Protein AF-A0A1X1Y1G7-F1 (afdb_monomer)

Structure (mmCIF, N/CA/C/O backbone):
data_AF-A0A1X1Y1G7-F1
#
_entry.id   AF-A0A1X1Y1G7-F1
#
loop_
_atom_site.group_PDB
_atom_site.id
_atom_site.type_symbol
_atom_site.label_atom_id
_atom_site.label_alt_id
_atom_site.label_comp_id
_atom_site.label_asym_id
_atom_site.label_entity_id
_atom_site.label_seq_id
_atom_site.pdbx_PDB_ins_code
_atom_site.Cartn_x
_atom_site.Cartn_y
_atom_site.Cartn_z
_atom_site.occupancy
_atom_site.B_iso_or_equiv
_atom_site.auth_seq_id
_atom_site.auth_comp_id
_atom_site.auth_asym_id
_atom_site.auth_atom_id
_atom_site.pdbx_PDB_model_num
ATOM 1 N N . MET A 1 1 ? 6.813 2.038 -17.179 1.00 53.22 1 MET A N 1
ATOM 2 C CA . MET A 1 1 ? 5.780 1.131 -17.726 1.00 53.22 1 MET A CA 1
ATOM 3 C C . MET A 1 1 ? 5.390 0.200 -16.589 1.00 53.22 1 MET A C 1
ATOM 5 O O . MET A 1 1 ? 6.296 -0.357 -15.985 1.00 53.22 1 MET A O 1
ATOM 9 N N . ILE A 1 2 ? 4.112 0.150 -16.209 1.00 59.62 2 ILE A N 1
ATOM 10 C CA . ILE A 1 2 ? 3.642 -0.650 -15.064 1.00 59.62 2 ILE A CA 1
ATOM 11 C C . ILE A 1 2 ? 3.674 -2.129 -15.455 1.00 59.62 2 ILE A C 1
ATOM 13 O O . ILE A 1 2 ? 3.203 -2.466 -16.539 1.00 59.62 2 ILE A O 1
ATOM 17 N N . ASP A 1 3 ? 4.223 -2.990 -14.596 1.00 75.44 3 ASP A N 1
ATOM 18 C CA . ASP A 1 3 ? 4.131 -4.443 -14.755 1.00 75.44 3 ASP A CA 1
ATOM 19 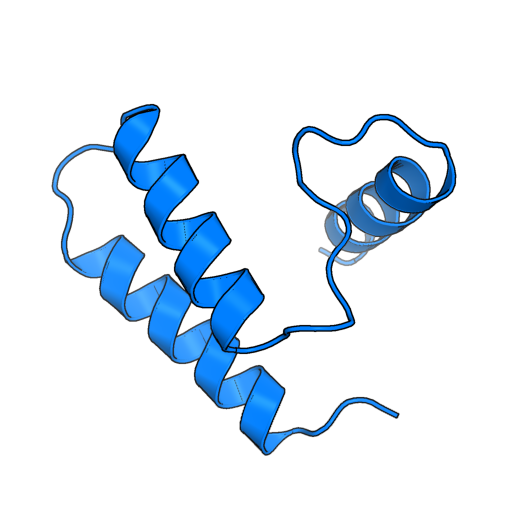C C . ASP A 1 3 ? 2.695 -4.901 -14.426 1.00 75.44 3 ASP A C 1
ATOM 21 O O . ASP A 1 3 ? 2.262 -4.766 -13.274 1.00 75.44 3 ASP A O 1
ATOM 25 N N . PRO A 1 4 ? 1.934 -5.431 -15.404 1.00 73.25 4 PRO A N 1
ATOM 26 C CA . PRO A 1 4 ? 0.555 -5.854 -15.184 1.00 73.25 4 PRO A CA 1
ATOM 27 C C . PRO A 1 4 ? 0.410 -6.950 -14.123 1.00 73.25 4 PRO A C 1
ATOM 29 O O . PRO A 1 4 ? -0.577 -6.946 -13.389 1.00 73.25 4 PRO A O 1
ATOM 32 N N . ALA A 1 5 ? 1.378 -7.865 -14.011 1.00 73.56 5 ALA A N 1
ATOM 33 C CA . ALA A 1 5 ? 1.314 -8.966 -13.051 1.00 73.56 5 ALA A CA 1
ATOM 34 C C . ALA A 1 5 ? 1.506 -8.459 -11.615 1.00 73.56 5 ALA A C 1
ATOM 36 O O . ALA A 1 5 ? 0.760 -8.838 -10.710 1.00 73.56 5 ALA A O 1
ATOM 37 N N . ALA A 1 6 ? 2.452 -7.538 -11.419 1.00 68.81 6 ALA A N 1
ATOM 38 C CA . ALA A 1 6 ? 2.664 -6.881 -10.132 1.00 68.81 6 ALA A CA 1
ATOM 39 C C . ALA A 1 6 ? 1.441 -6.047 -9.711 1.00 68.81 6 ALA A C 1
ATOM 41 O O . ALA A 1 6 ? 1.027 -6.089 -8.554 1.00 68.81 6 ALA A O 1
ATOM 42 N N . ALA A 1 7 ? 0.813 -5.337 -10.655 1.00 72.44 7 ALA A N 1
ATOM 43 C CA . ALA A 1 7 ? -0.392 -4.553 -10.383 1.00 72.44 7 ALA A CA 1
ATOM 44 C C . ALA A 1 7 ? -1.588 -5.435 -9.977 1.00 72.44 7 ALA A C 1
ATOM 46 O O . ALA A 1 7 ? -2.297 -5.121 -9.022 1.00 72.44 7 ALA A O 1
ATOM 47 N N . GLN A 1 8 ? -1.794 -6.563 -10.663 1.00 71.06 8 GLN A N 1
ATOM 48 C CA . GLN A 1 8 ? -2.835 -7.535 -10.311 1.00 71.06 8 GLN A CA 1
ATOM 49 C C . GLN A 1 8 ? -2.619 -8.124 -8.915 1.00 71.06 8 GLN A C 1
ATOM 51 O O . GLN A 1 8 ? -3.576 -8.251 -8.152 1.00 71.06 8 GLN A O 1
ATOM 56 N N . LEU A 1 9 ? -1.368 -8.438 -8.567 1.00 73.38 9 LEU A N 1
ATOM 57 C CA . LEU A 1 9 ? -1.020 -8.948 -7.246 1.00 73.38 9 LEU A CA 1
ATOM 58 C C . LEU A 1 9 ? -1.279 -7.907 -6.148 1.00 73.38 9 LEU A C 1
ATOM 60 O O . LEU A 1 9 ? -1.869 -8.245 -5.127 1.00 73.38 9 LEU A O 1
ATOM 64 N N . ALA A 1 10 ? -0.913 -6.641 -6.373 1.00 75.56 10 ALA A N 1
ATOM 65 C CA . ALA A 1 10 ? -1.166 -5.557 -5.423 1.00 75.56 10 ALA A CA 1
ATOM 66 C C . ALA A 1 10 ? -2.668 -5.376 -5.137 1.00 75.56 10 ALA A C 1
ATOM 68 O O . ALA A 1 10 ? -3.081 -5.289 -3.980 1.00 75.56 10 ALA A O 1
ATOM 69 N N . VAL A 1 11 ? -3.496 -5.383 -6.187 1.00 77.75 11 VAL A N 1
ATOM 70 C CA . VAL A 1 11 ? -4.957 -5.286 -6.059 1.00 77.75 11 VAL A CA 1
ATOM 71 C C . VAL A 1 11 ? -5.528 -6.501 -5.322 1.00 77.75 11 VAL A C 1
ATOM 73 O O . VAL A 1 11 ? -6.342 -6.336 -4.416 1.00 77.75 11 VAL A O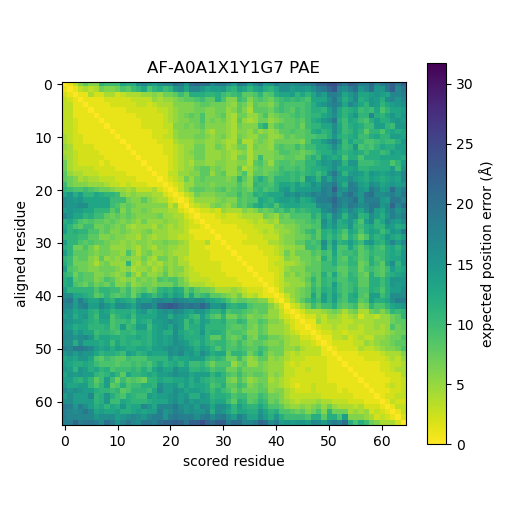 1
ATOM 76 N N . ALA A 1 12 ? -5.086 -7.715 -5.661 1.00 74.50 12 ALA A N 1
ATOM 77 C CA . ALA A 1 12 ? -5.536 -8.938 -4.998 1.00 74.50 12 ALA A CA 1
ATOM 78 C C . ALA A 1 12 ? -5.183 -8.958 -3.500 1.00 74.50 12 ALA A C 1
ATOM 80 O O . ALA A 1 12 ? -6.039 -9.300 -2.683 1.00 74.50 12 ALA A O 1
ATOM 81 N N . SER A 1 13 ? -3.969 -8.539 -3.130 1.00 73.12 13 SER A N 1
ATOM 82 C CA . SER A 1 13 ? -3.555 -8.415 -1.727 1.00 73.12 13 SER A CA 1
ATOM 83 C C . SER A 1 13 ? -4.411 -7.398 -0.974 1.00 73.12 13 SER A C 1
ATOM 85 O O . SER A 1 13 ? -4.921 -7.714 0.098 1.00 73.12 13 SER A O 1
ATOM 87 N N . ALA A 1 14 ? -4.669 -6.221 -1.559 1.00 76.62 14 ALA A N 1
ATOM 88 C CA . ALA A 1 14 ? -5.538 -5.217 -0.946 1.00 76.62 14 ALA A CA 1
ATOM 89 C C . ALA A 1 14 ? -6.961 -5.749 -0.700 1.00 76.62 14 ALA A C 1
ATOM 91 O O . ALA A 1 14 ? -7.508 -5.553 0.383 1.00 76.62 14 ALA A O 1
ATOM 92 N N . PHE A 1 15 ? -7.551 -6.466 -1.666 1.00 73.12 15 PHE A N 1
ATOM 93 C CA . PHE A 1 15 ? -8.868 -7.092 -1.499 1.00 73.12 15 PHE A CA 1
ATOM 94 C C . PHE A 1 15 ? -8.876 -8.215 -0.456 1.00 73.12 15 PHE A C 1
ATOM 96 O O . PHE A 1 15 ? -9.848 -8.344 0.286 1.00 73.12 15 PHE A O 1
ATOM 103 N N . SER A 1 16 ? -7.808 -9.012 -0.375 1.00 75.00 16 SER A N 1
ATOM 104 C CA . SER A 1 16 ? -7.674 -10.058 0.643 1.00 75.00 16 SER A CA 1
ATOM 105 C C . SER A 1 16 ? -7.638 -9.467 2.053 1.00 75.00 16 SER A C 1
ATOM 107 O O . SER A 1 16 ? -8.298 -9.994 2.946 1.00 75.00 16 SER A O 1
ATOM 109 N N . THR A 1 17 ? -6.910 -8.366 2.249 1.00 72.69 17 THR A N 1
ATOM 110 C CA . THR A 1 17 ? -6.826 -7.676 3.545 1.00 72.69 17 THR A CA 1
ATOM 111 C C . THR A 1 17 ? -8.112 -6.906 3.866 1.00 72.69 17 THR A C 1
ATOM 113 O O . THR A 1 17 ? -8.573 -6.919 5.002 1.00 72.69 17 THR A O 1
ATOM 116 N N . LEU A 1 18 ? -8.772 -6.313 2.862 1.00 70.50 18 LEU A N 1
ATOM 117 C CA . LEU A 1 18 ? -10.124 -5.748 2.998 1.00 70.50 18 LEU A CA 1
ATOM 118 C C . LEU A 1 18 ? -11.147 -6.783 3.473 1.00 70.50 18 LEU A C 1
ATOM 120 O O . LEU A 1 18 ? -11.991 -6.468 4.306 1.00 70.50 18 LEU A O 1
ATOM 124 N N . GLY A 1 19 ? -11.081 -8.004 2.943 1.00 71.94 19 GLY A N 1
ATOM 125 C CA . GLY A 1 19 ? -12.019 -9.074 3.274 1.00 71.94 19 GLY A CA 1
ATOM 126 C C . GLY A 1 19 ? -11.743 -9.786 4.599 1.00 71.94 19 GLY A C 1
ATOM 127 O O . GLY A 1 19 ? -12.610 -10.523 5.066 1.00 71.94 19 GLY A O 1
ATOM 128 N N . SER A 1 20 ? -10.565 -9.607 5.202 1.00 73.69 20 SER A N 1
ATOM 129 C CA . SER A 1 20 ? -10.185 -10.306 6.436 1.00 73.69 20 SER A CA 1
ATOM 130 C C . SER A 1 20 ? -10.586 -9.571 7.718 1.00 73.69 20 SER A C 1
ATOM 132 O O . SER A 1 20 ? -10.458 -10.149 8.799 1.00 73.69 20 SER A O 1
ATOM 134 N N . LEU A 1 21 ? -11.090 -8.334 7.624 1.00 69.56 21 LEU A N 1
ATOM 135 C CA . LEU A 1 21 ? -11.307 -7.457 8.777 1.00 69.56 21 LEU A CA 1
ATOM 136 C C . LEU A 1 21 ? -12.763 -7.003 8.894 1.00 69.56 21 LEU A C 1
ATOM 138 O O . LEU A 1 21 ? -13.390 -6.597 7.918 1.00 69.56 21 LEU A O 1
ATOM 142 N N . ALA A 1 22 ? -13.300 -7.081 10.115 1.00 70.00 22 ALA A N 1
ATOM 143 C CA . ALA A 1 22 ? -14.670 -6.673 10.428 1.00 70.00 22 ALA A CA 1
ATOM 144 C C . ALA A 1 22 ? -14.807 -5.149 10.604 1.00 70.00 22 ALA A C 1
ATOM 146 O O . ALA A 1 22 ? -15.854 -4.590 10.285 1.00 70.00 22 ALA A O 1
ATOM 147 N N . GLU A 1 23 ? -13.748 -4.484 11.074 1.00 71.62 23 GLU A N 1
ATOM 148 C CA . GLU A 1 23 ? -13.637 -3.031 11.237 1.00 71.62 23 GLU A CA 1
ATOM 149 C C . GLU A 1 23 ? -12.215 -2.579 10.871 1.00 71.62 23 GLU A C 1
ATOM 151 O O . GLU A 1 23 ? -11.281 -3.378 10.912 1.00 71.62 23 GLU A O 1
ATOM 156 N N . TRP A 1 24 ? -12.066 -1.314 10.467 1.00 69.94 24 TRP A N 1
ATOM 157 C CA . TRP A 1 24 ? -10.798 -0.728 10.023 1.00 69.94 24 TRP A CA 1
ATOM 158 C C . TRP A 1 24 ? -10.291 0.261 11.065 1.00 69.94 24 TRP A C 1
ATOM 160 O O . TRP A 1 24 ? -10.777 1.389 11.154 1.00 69.94 24 TRP A O 1
ATOM 170 N N . ASP A 1 25 ? -9.314 -0.172 11.849 1.00 78.94 25 ASP A N 1
ATOM 171 C CA . ASP A 1 25 ? -8.568 0.683 12.763 1.00 78.94 25 ASP A CA 1
ATOM 172 C C . ASP A 1 25 ? -7.246 1.158 12.135 1.00 78.94 25 ASP A C 1
ATOM 174 O O . ASP A 1 25 ? -6.897 0.832 10.998 1.00 78.94 25 ASP A O 1
ATOM 1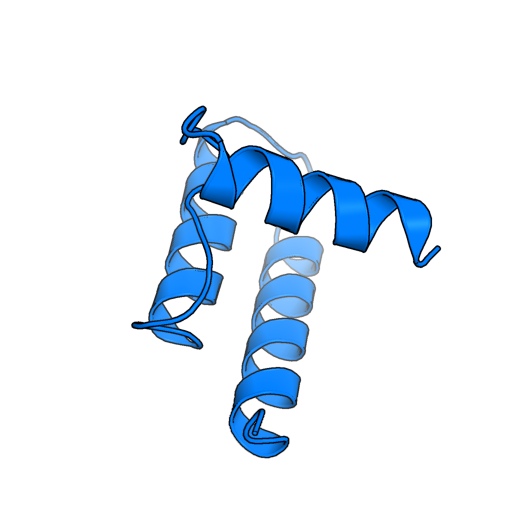78 N N . SER A 1 26 ? -6.499 1.990 12.858 1.00 72.94 26 SER A N 1
ATOM 179 C CA . SER A 1 26 ? -5.221 2.514 12.367 1.00 72.94 26 SER A CA 1
ATOM 180 C C . SER A 1 26 ? -4.196 1.406 12.082 1.00 72.94 26 SER A C 1
ATOM 182 O O . SER A 1 26 ? -3.406 1.535 11.151 1.00 72.94 26 SER A O 1
ATOM 184 N N . GLU A 1 27 ? -4.228 0.306 12.841 1.00 78.50 27 GLU A N 1
ATOM 185 C CA . GLU A 1 27 ? -3.326 -0.840 12.662 1.00 78.50 27 GLU A CA 1
ATOM 186 C C . GLU A 1 27 ? -3.611 -1.574 11.344 1.00 78.50 27 GLU A C 1
ATOM 188 O O . GLU A 1 27 ? -2.696 -1.893 10.582 1.00 78.50 27 GLU A O 1
ATOM 193 N N . THR A 1 28 ? -4.892 -1.737 11.019 1.00 74.19 28 THR A N 1
ATOM 194 C CA . THR A 1 28 ? -5.370 -2.284 9.747 1.00 74.19 28 THR A CA 1
ATOM 195 C C . THR A 1 28 ? -4.823 -1.518 8.540 1.00 74.19 28 THR A C 1
ATOM 197 O O . THR A 1 28 ? -4.357 -2.113 7.564 1.00 74.19 28 THR A O 1
ATOM 200 N N . ILE A 1 29 ? -4.861 -0.185 8.601 1.00 73.00 29 ILE A N 1
ATOM 201 C CA . ILE A 1 29 ? -4.388 0.694 7.522 1.00 73.00 29 ILE A CA 1
ATOM 202 C C . ILE A 1 29 ? -2.878 0.526 7.305 1.00 73.00 29 ILE A C 1
ATOM 204 O O . ILE A 1 29 ? -2.409 0.472 6.162 1.00 73.00 29 ILE A O 1
ATOM 208 N N . GLU A 1 30 ? -2.119 0.396 8.392 1.00 76.88 30 GLU A N 1
ATOM 209 C CA . GLU A 1 30 ? -0.675 0.166 8.357 1.00 76.88 30 GLU A CA 1
ATOM 210 C C . GLU A 1 30 ? -0.339 -1.166 7.659 1.00 76.88 30 GLU A C 1
ATOM 212 O O . GLU A 1 30 ? 0.541 -1.216 6.797 1.00 76.88 30 GLU A O 1
ATOM 217 N N . TRP A 1 31 ? -1.078 -2.241 7.961 1.00 75.12 31 TRP A N 1
ATOM 218 C CA . TRP A 1 31 ? -0.872 -3.562 7.350 1.00 75.12 31 TRP A CA 1
ATOM 219 C C . TRP A 1 31 ? -1.168 -3.572 5.849 1.00 75.12 31 TRP A C 1
ATOM 221 O O . TRP A 1 31 ? -0.351 -4.064 5.069 1.00 75.12 31 TRP A O 1
ATOM 231 N N . VAL A 1 32 ? -2.286 -2.972 5.421 1.00 77.25 32 VAL A N 1
ATOM 232 C CA . VAL A 1 32 ? -2.620 -2.825 3.991 1.00 77.25 32 VAL A CA 1
ATOM 233 C C . VAL A 1 32 ? -1.521 -2.055 3.260 1.00 77.25 32 VAL A C 1
ATOM 235 O O . VAL A 1 32 ? -1.095 -2.450 2.174 1.00 77.25 32 VAL A O 1
ATOM 238 N N . THR A 1 33 ? -1.025 -0.978 3.871 1.00 75.62 33 THR A N 1
ATOM 239 C CA . THR A 1 33 ? 0.061 -0.168 3.308 1.00 75.62 33 THR A CA 1
ATOM 240 C C . THR A 1 33 ? 1.344 -0.987 3.164 1.00 75.62 33 THR A C 1
ATOM 242 O O . THR A 1 33 ? 1.990 -0.931 2.118 1.00 75.62 33 THR A O 1
ATOM 245 N N . GLN A 1 34 ? 1.697 -1.809 4.157 1.00 76.62 34 GLN A N 1
ATOM 246 C CA . GLN A 1 34 ? 2.857 -2.701 4.066 1.00 76.62 34 GLN A CA 1
ATOM 247 C C . GLN A 1 34 ? 2.719 -3.758 2.966 1.00 76.62 34 GLN A C 1
ATOM 249 O O . GLN A 1 34 ? 3.690 -4.020 2.254 1.00 76.62 34 GLN A O 1
ATOM 254 N N . ASP A 1 35 ? 1.542 -4.361 2.797 1.00 77.50 35 ASP A N 1
ATOM 255 C CA . ASP A 1 35 ? 1.321 -5.364 1.751 1.00 77.50 35 ASP A CA 1
ATOM 256 C C . ASP A 1 35 ? 1.378 -4.752 0.346 1.00 77.50 35 ASP A C 1
ATOM 258 O O . ASP A 1 35 ? 1.965 -5.342 -0.568 1.00 77.50 35 ASP A O 1
ATOM 262 N N . LEU A 1 36 ? 0.862 -3.531 0.186 1.00 72.44 36 LEU A N 1
ATOM 263 C CA . LEU A 1 36 ? 1.006 -2.752 -1.043 1.00 72.44 36 LEU A CA 1
ATOM 264 C C . LEU A 1 36 ? 2.473 -2.391 -1.322 1.00 72.44 36 LEU A C 1
ATOM 266 O O . LEU A 1 36 ? 2.933 -2.569 -2.449 1.00 72.44 36 LEU A O 1
ATOM 270 N N . LEU A 1 37 ? 3.235 -1.964 -0.308 1.00 73.88 37 LEU A N 1
ATOM 271 C CA . LEU A 1 37 ? 4.669 -1.671 -0.436 1.00 73.88 37 LEU A CA 1
ATOM 272 C C . LEU A 1 37 ? 5.498 -2.924 -0.760 1.00 73.88 37 LEU A C 1
ATOM 274 O O . LEU A 1 37 ? 6.452 -2.838 -1.526 1.00 73.88 37 LEU A O 1
ATOM 278 N N . ARG A 1 38 ? 5.143 -4.109 -0.244 1.00 72.81 38 ARG A N 1
ATOM 279 C CA . ARG A 1 38 ? 5.802 -5.375 -0.631 1.00 72.81 38 ARG A CA 1
ATOM 280 C C . ARG A 1 38 ? 5.540 -5.741 -2.088 1.00 72.81 38 ARG A C 1
ATOM 282 O O . ARG A 1 38 ? 6.450 -6.217 -2.763 1.00 72.81 38 ARG A O 1
ATOM 289 N N . ALA A 1 39 ? 4.311 -5.545 -2.563 1.00 70.31 39 ALA A N 1
ATOM 290 C CA . ALA A 1 39 ? 3.943 -5.806 -3.953 1.00 70.31 39 ALA A CA 1
ATOM 291 C C . ALA A 1 39 ? 4.523 -4.756 -4.919 1.00 70.31 39 ALA A C 1
ATOM 293 O O . ALA A 1 39 ? 4.774 -5.064 -6.084 1.00 70.31 39 ALA A O 1
ATOM 294 N N . PHE A 1 40 ? 4.762 -3.535 -4.429 1.00 70.12 40 PHE A N 1
ATOM 295 C CA . PHE A 1 40 ? 5.291 -2.404 -5.189 1.00 70.12 40 PHE A CA 1
ATOM 296 C C . PHE A 1 40 ? 6.433 -1.690 -4.435 1.00 70.12 40 PHE A C 1
ATOM 298 O O . PHE A 1 40 ? 6.281 -0.548 -3.994 1.00 70.12 40 PHE A O 1
ATOM 305 N N . PRO A 1 41 ? 7.616 -2.325 -4.321 1.00 64.25 41 PRO A N 1
ATOM 306 C CA . PRO A 1 41 ? 8.708 -1.854 -3.459 1.00 64.25 41 PRO A CA 1
ATOM 307 C C . PRO A 1 41 ? 9.341 -0.522 -3.881 1.00 64.25 41 PRO A C 1
ATOM 309 O O . PRO A 1 41 ? 10.155 0.024 -3.142 1.00 64.25 41 PRO A O 1
ATOM 312 N N . THR A 1 42 ? 9.008 0.002 -5.062 1.00 67.25 42 THR A N 1
ATOM 313 C CA . THR A 1 42 ? 9.657 1.183 -5.653 1.00 67.25 42 THR A CA 1
ATOM 314 C C . THR A 1 42 ? 8.704 2.298 -6.085 1.00 67.25 42 THR A C 1
ATOM 316 O O . THR A 1 42 ? 9.179 3.264 -6.676 1.00 67.25 42 THR A O 1
ATOM 319 N N . GLY A 1 43 ? 7.386 2.194 -5.866 1.00 64.81 43 GLY A N 1
ATOM 320 C CA . GLY A 1 43 ? 6.454 2.970 -6.702 1.00 64.81 43 GLY A CA 1
ATOM 321 C C . GLY A 1 43 ? 5.289 3.693 -6.045 1.00 64.81 43 GLY A C 1
ATOM 322 O O . GLY A 1 43 ? 4.586 4.391 -6.769 1.00 64.81 43 GLY A O 1
ATOM 323 N N . LEU A 1 44 ? 5.051 3.546 -4.742 1.00 65.81 44 LEU A N 1
ATOM 324 C CA . LEU A 1 44 ? 3.944 4.246 -4.089 1.00 65.81 44 LEU A CA 1
ATOM 325 C C . LEU A 1 44 ? 4.489 5.220 -3.047 1.00 65.81 44 LEU A C 1
ATOM 327 O O . LEU A 1 44 ? 5.116 4.772 -2.085 1.00 65.81 44 LEU A O 1
ATOM 331 N N . PRO A 1 45 ? 4.261 6.534 -3.221 1.00 70.88 45 PRO A N 1
ATOM 332 C CA . PRO A 1 45 ? 4.482 7.492 -2.150 1.00 70.88 45 PRO A CA 1
ATOM 333 C C . PRO A 1 45 ? 3.673 7.076 -0.920 1.00 70.88 45 PRO A C 1
ATOM 335 O O . PRO A 1 45 ? 2.529 6.645 -1.053 1.00 70.88 45 PRO A O 1
ATOM 338 N N . THR A 1 46 ? 4.246 7.168 0.278 1.00 68.25 46 THR A N 1
ATOM 339 C CA . THR A 1 46 ? 3.524 6.779 1.500 1.00 68.25 46 THR A CA 1
ATOM 340 C C . THR A 1 46 ? 2.299 7.680 1.679 1.00 68.25 46 THR A C 1
ATOM 342 O O . THR A 1 46 ? 2.359 8.872 1.403 1.00 68.25 46 THR A O 1
ATOM 345 N N . VAL A 1 47 ? 1.176 7.142 2.162 1.00 66.38 47 VAL A N 1
ATOM 346 C CA . VAL A 1 47 ? -0.060 7.928 2.391 1.00 66.38 47 VAL A CA 1
ATOM 347 C C . VAL A 1 47 ? 0.082 8.997 3.482 1.00 66.38 47 VAL A C 1
ATOM 349 O O . VAL A 1 47 ? -0.741 9.902 3.580 1.00 66.38 47 VAL A O 1
ATOM 352 N N . THR A 1 48 ? 1.111 8.882 4.319 1.00 69.00 48 THR A N 1
ATOM 353 C CA . THR A 1 48 ? 1.473 9.859 5.352 1.00 69.00 48 THR A CA 1
ATOM 354 C C . THR A 1 48 ? 2.523 10.860 4.879 1.00 69.00 48 THR A C 1
ATOM 356 O O . THR A 1 48 ? 2.813 11.812 5.603 1.00 69.00 48 THR A O 1
ATOM 359 N N . ASP A 1 49 ? 3.083 10.662 3.684 1.00 74.00 49 ASP A N 1
ATOM 360 C CA . ASP A 1 49 ? 4.025 11.595 3.090 1.00 74.00 49 ASP A CA 1
ATOM 361 C C . ASP A 1 49 ? 3.263 12.797 2.525 1.00 74.00 49 ASP A C 1
ATOM 363 O O . ASP A 1 49 ? 2.294 12.647 1.778 1.00 74.00 49 ASP A O 1
ATOM 367 N N . GLN A 1 50 ? 3.673 13.992 2.941 1.00 74.62 50 GLN A N 1
ATOM 368 C CA . GLN A 1 50 ? 3.067 15.254 2.514 1.00 74.62 50 GLN A CA 1
ATOM 369 C C . GLN A 1 50 ? 3.993 16.052 1.600 1.00 74.62 50 GLN A C 1
ATOM 371 O O . GLN A 1 50 ? 3.777 17.250 1.405 1.00 74.62 50 GLN A O 1
ATOM 376 N N . ASP A 1 51 ? 5.035 15.421 1.059 1.00 85.44 51 ASP A N 1
ATOM 377 C CA . ASP A 1 51 ? 5.791 16.040 -0.014 1.00 85.44 51 ASP A CA 1
ATOM 378 C C . ASP A 1 51 ? 4.915 16.272 -1.263 1.00 85.44 51 ASP A C 1
ATOM 380 O O . ASP A 1 51 ? 3.842 15.689 -1.454 1.00 85.44 51 ASP A O 1
ATOM 384 N N . GLU A 1 52 ? 5.349 17.211 -2.099 1.00 82.00 52 GLU A N 1
ATOM 385 C CA . GLU A 1 52 ? 4.582 17.651 -3.266 1.00 82.00 52 GLU A CA 1
ATOM 386 C C . GLU A 1 52 ? 4.348 16.501 -4.260 1.00 82.00 52 GLU A C 1
ATOM 388 O O . GLU A 1 52 ? 3.251 16.364 -4.796 1.00 82.00 52 GLU A O 1
ATOM 393 N N . ALA A 1 53 ? 5.331 15.611 -4.430 1.00 75.62 53 ALA A N 1
ATOM 394 C CA . ALA A 1 53 ? 5.243 14.475 -5.345 1.00 75.62 53 ALA A CA 1
ATOM 395 C C . ALA A 1 53 ? 4.232 13.412 -4.873 1.00 75.62 53 ALA A C 1
ATOM 397 O O . ALA A 1 53 ? 3.489 12.851 -5.684 1.00 75.62 53 ALA A O 1
ATOM 398 N N 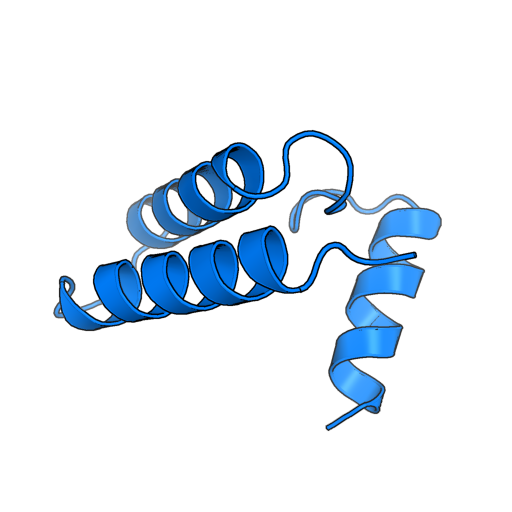. ALA A 1 54 ? 4.171 13.146 -3.567 1.00 74.75 54 ALA A N 1
ATOM 399 C CA . ALA A 1 54 ? 3.201 12.262 -2.939 1.00 74.75 54 ALA A CA 1
ATOM 400 C C . ALA A 1 54 ? 1.789 12.838 -3.050 1.00 74.75 54 ALA A C 1
ATOM 402 O O . ALA A 1 54 ? 0.859 12.130 -3.445 1.00 74.75 54 ALA A O 1
ATOM 403 N N . LEU A 1 55 ? 1.630 14.132 -2.761 1.00 76.25 55 LEU A N 1
ATOM 404 C CA . LEU A 1 55 ? 0.345 14.818 -2.868 1.00 76.25 55 LEU A CA 1
ATOM 405 C C . LEU A 1 55 ? -0.181 14.824 -4.308 1.00 76.25 55 LEU A C 1
ATOM 407 O O . LEU A 1 55 ? -1.343 14.471 -4.521 1.00 76.25 55 LEU A O 1
ATOM 411 N N . GLU A 1 56 ? 0.654 15.162 -5.295 1.00 78.25 56 GLU A N 1
ATOM 412 C CA . GLU A 1 56 ? 0.283 15.132 -6.716 1.00 78.25 56 GLU A CA 1
ATOM 413 C C . GLU A 1 56 ? -0.147 13.730 -7.165 1.00 78.25 56 GLU A C 1
ATOM 415 O O . GLU A 1 56 ? -1.184 13.571 -7.819 1.00 78.25 5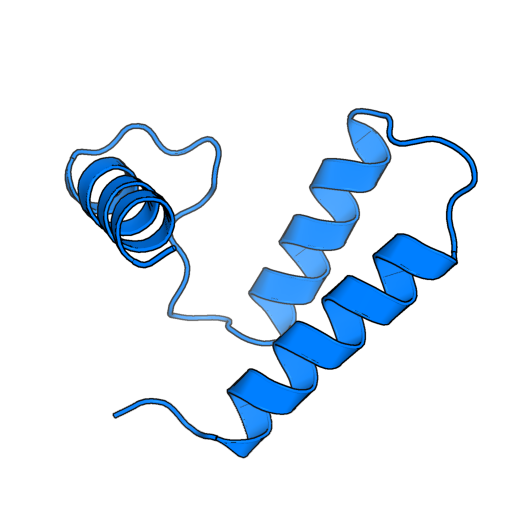6 GLU A O 1
ATOM 420 N N . PHE A 1 57 ? 0.606 12.699 -6.771 1.00 77.12 57 PHE A N 1
ATOM 421 C CA . PHE A 1 57 ? 0.280 11.310 -7.083 1.00 77.12 57 PHE A CA 1
ATOM 422 C C . PHE A 1 57 ? -1.096 10.909 -6.532 1.00 77.12 57 PHE A C 1
ATOM 424 O O . PHE A 1 57 ? -1.953 10.421 -7.276 1.00 77.12 57 PHE A O 1
ATOM 431 N N . TRP A 1 58 ? -1.340 11.142 -5.239 1.00 71.94 58 TRP A N 1
ATOM 432 C CA . TRP A 1 58 ? -2.590 10.741 -4.591 1.00 71.94 58 TRP A CA 1
ATOM 433 C C . TRP A 1 58 ? -3.796 11.551 -5.087 1.00 71.94 58 TRP A C 1
ATOM 435 O O . TRP A 1 58 ? -4.882 10.991 -5.259 1.00 71.94 58 TRP A O 1
ATOM 445 N N . GLN A 1 59 ? -3.619 12.839 -5.398 1.00 74.50 59 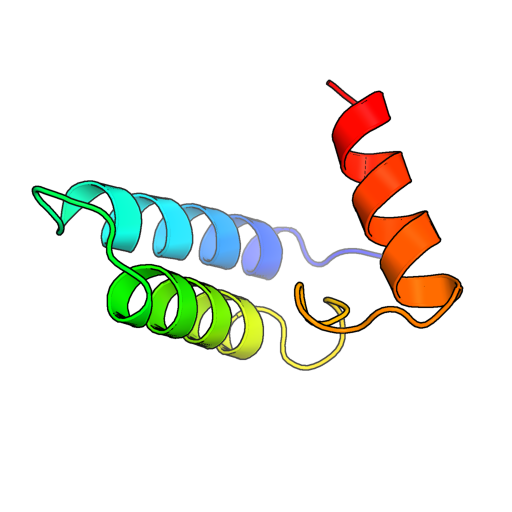GLN A N 1
ATOM 446 C CA . GLN A 1 59 ? -4.668 13.666 -6.006 1.00 74.50 59 GLN A CA 1
ATOM 447 C C . GLN A 1 59 ? -5.050 13.183 -7.412 1.00 74.50 59 GLN A C 1
ATOM 449 O O . GLN A 1 59 ? -6.242 13.112 -7.725 1.00 74.50 59 GLN A O 1
ATOM 454 N N . ALA A 1 60 ? -4.075 12.798 -8.241 1.00 66.56 60 ALA A N 1
ATOM 455 C CA . ALA A 1 60 ? -4.330 12.277 -9.584 1.00 66.56 60 ALA A CA 1
ATOM 456 C C . ALA A 1 60 ? -5.154 10.977 -9.557 1.00 66.56 60 ALA A C 1
ATOM 458 O O . ALA A 1 60 ? -6.060 10.797 -10.373 1.00 66.56 60 ALA A O 1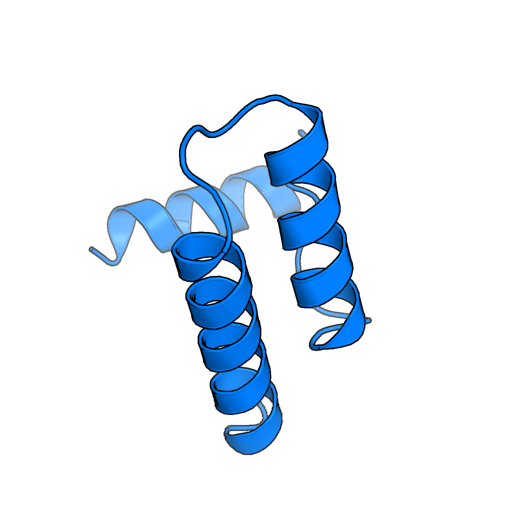
ATOM 459 N N . VAL A 1 61 ? -4.903 10.094 -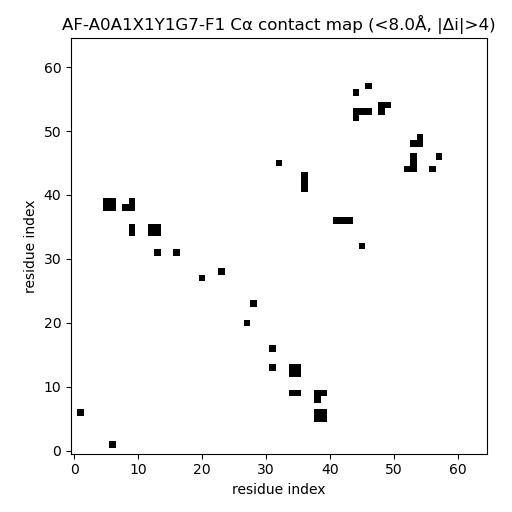8.582 1.00 65.00 61 VAL A N 1
ATOM 460 C CA . VAL A 1 61 ? -5.708 8.877 -8.377 1.00 65.00 61 VAL A CA 1
ATOM 461 C C . VAL A 1 61 ? -7.162 9.225 -8.045 1.00 65.00 61 VAL A C 1
ATOM 463 O O . VAL A 1 61 ? -8.071 8.643 -8.638 1.00 65.00 61 VAL A O 1
ATOM 466 N N . VAL A 1 62 ? -7.404 10.194 -7.152 1.00 65.31 62 VAL A N 1
ATOM 467 C CA . VAL A 1 62 ? -8.766 10.617 -6.769 1.00 65.31 62 VAL A CA 1
ATOM 468 C C . VAL A 1 62 ? -9.532 11.208 -7.955 1.00 65.31 62 VAL A C 1
ATOM 470 O O . VAL A 1 62 ? -10.710 10.907 -8.117 1.00 65.31 62 VAL A O 1
ATOM 473 N N . GLN A 1 63 ? -8.873 12.004 -8.799 1.00 58.38 63 GLN A N 1
ATOM 474 C CA . GLN A 1 63 ? -9.489 12.637 -9.974 1.00 58.38 63 GLN A CA 1
ATOM 475 C C . GLN A 1 63 ? -9.714 11.680 -11.156 1.00 58.38 63 GLN A C 1
ATOM 477 O O . GLN A 1 63 ? -10.423 12.027 -12.097 1.00 58.38 63 GLN A O 1
ATOM 482 N N . SER A 1 64 ? -9.102 10.493 -11.133 1.00 50.31 64 SER A N 1
ATOM 483 C CA . SER A 1 64 ? -9.270 9.465 -12.169 1.00 50.31 64 SER A CA 1
ATOM 484 C C . SER A 1 64 ? -10.502 8.565 -11.973 1.00 50.31 64 SER A C 1
ATOM 486 O O . SER A 1 64 ? -10.765 7.699 -12.811 1.00 50.31 64 SER A O 1
ATOM 488 N N . ARG A 1 65 ? -11.241 8.760 -10.872 1.00 43.59 65 ARG A N 1
ATOM 489 C CA . ARG A 1 65 ? -12.542 8.136 -10.585 1.00 43.59 65 ARG A CA 1
ATOM 490 C C . ARG A 1 65 ? -13.696 9.025 -11.028 1.00 43.59 65 ARG A C 1
ATOM 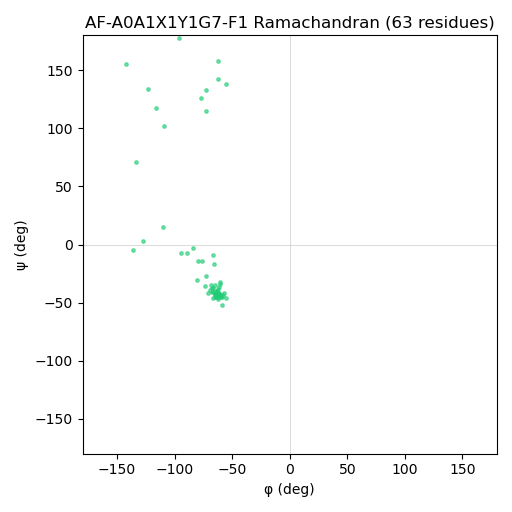492 O O . ARG A 1 65 ? -14.705 8.438 -11.475 1.00 43.59 65 ARG A O 1
#

Mean predicted aligned error: 8.41 Å

Secondary structure (DSSP, 8-state):
---HHHHHHHHHHHHHHHHT-SS--HHHHHHHHHHHHHHSTTT---TT--SHHHHHHHHHHHHT-

pLDDT: mean 71.43, std 6.87, range [43.59, 85.44]

Organism: NCBI:txid487514

Sequence (65 aa):
MIDPAAAQLAVASAFSTLGSLAEWDSETIEWVTQDLLRAFPTGLPTVTDQDEAALEFWQAVVQSR

Radius of gyration: 12.61 Å; Cα contacts (8 Å, |Δi|>4): 31; chains: 1; bounding box: 24×28×30 Å

Solvent-accessible surface area (backbone atoms only — not comparable to full-atom values): 4001 Å² total; per-residue (Å²): 133,85,58,66,67,47,52,52,49,29,53,50,52,49,52,53,55,60,72,73,49,97,72,85,52,75,66,55,53,52,52,50,50,51,54,41,38,69,51,39,79,86,76,69,66,55,94,87,48,80,49,69,68,31,46,54,53,56,50,52,59,64,74,72,110

Foldseek 3Di:
DDDPVLVVQLVVLLVVLVVVDPDDDPVSVVVNQVSNCVSPVDDADRPPDPDPVNVVVVVVVVVVD